Protein AF-A0A7C6SYW8-F1 (afdb_monomer_lite)

Sequence (75 aa):
MGVKNAQRLIEARFRKPAKQLVHELYYGQGMSQAQVAKHLGVSHMTVWGWMKEWEWPTRRFTVVEIPPLELEARS

Structure (mmCIF, N/CA/C/O backbone):
data_AF-A0A7C6SYW8-F1
#
_entry.id   AF-A0A7C6SYW8-F1
#
loop_
_atom_site.group_PDB
_atom_site.id
_atom_site.type_symbol
_atom_site.label_atom_id
_atom_site.label_alt_id
_atom_site.label_comp_id
_atom_site.label_asym_id
_atom_site.label_entity_id
_atom_site.label_seq_id
_atom_site.pdbx_PDB_ins_code
_atom_site.Cartn_x
_atom_site.Cartn_y
_atom_site.Cartn_z
_atom_site.occupancy
_atom_site.B_iso_or_equiv
_atom_site.auth_seq_id
_atom_site.auth_comp_id
_atom_site.auth_asym_id
_atom_site.auth_atom_id
_atom_site.pdbx_PDB_model_num
ATOM 1 N N . MET A 1 1 ? 6.801 9.773 11.059 1.00 42.22 1 MET A N 1
ATOM 2 C CA . MET A 1 1 ? 5.879 9.078 11.987 1.00 42.22 1 MET A CA 1
ATOM 3 C C . MET A 1 1 ? 5.461 7.769 11.320 1.00 42.22 1 MET A C 1
ATOM 5 O O . MET A 1 1 ? 5.177 7.786 10.131 1.00 42.22 1 MET A O 1
ATOM 9 N N . GLY A 1 2 ? 5.637 6.639 12.007 1.00 52.31 2 GLY A N 1
ATOM 10 C CA . GLY A 1 2 ? 6.074 5.369 11.409 1.00 52.31 2 GLY A CA 1
ATOM 11 C C . GLY A 1 2 ? 5.085 4.660 10.478 1.00 52.31 2 GLY A C 1
ATOM 12 O O . GLY A 1 2 ? 4.002 4.260 10.890 1.00 52.31 2 GLY A O 1
ATOM 13 N N . VAL A 1 3 ? 5.539 4.388 9.254 1.00 59.25 3 VAL A N 1
ATOM 14 C CA . VAL A 1 3 ? 4.887 3.555 8.223 1.00 59.25 3 VAL A CA 1
ATOM 15 C C . VAL A 1 3 ? 4.458 2.168 8.757 1.00 59.25 3 VAL A C 1
ATOM 17 O O . VAL A 1 3 ? 3.468 1.600 8.295 1.00 59.25 3 VAL A O 1
ATOM 20 N N . LYS A 1 4 ? 5.140 1.667 9.798 1.00 68.69 4 LYS A N 1
ATOM 21 C CA . LYS A 1 4 ? 4.846 0.411 10.513 1.00 68.69 4 LYS A CA 1
ATOM 22 C C . LYS A 1 4 ? 3.553 0.445 11.343 1.00 68.69 4 LYS A C 1
ATOM 24 O O . LYS A 1 4 ? 2.931 -0.597 11.530 1.00 68.69 4 LYS A O 1
ATOM 29 N N . ASN A 1 5 ? 3.112 1.620 11.807 1.00 82.00 5 ASN A N 1
ATOM 30 C CA . ASN A 1 5 ? 1.857 1.741 12.561 1.00 82.00 5 ASN A CA 1
ATOM 31 C C . ASN A 1 5 ? 0.649 1.438 11.669 1.00 82.00 5 ASN A C 1
ATOM 33 O O . ASN A 1 5 ? -0.269 0.740 12.088 1.00 82.00 5 ASN A O 1
ATOM 37 N N . ALA A 1 6 ? 0.682 1.906 10.419 1.00 87.31 6 ALA A N 1
ATOM 38 C CA . ALA A 1 6 ? -0.382 1.640 9.462 1.00 87.31 6 ALA A CA 1
ATOM 39 C C . ALA A 1 6 ? -0.472 0.144 9.111 1.00 87.31 6 ALA A C 1
ATOM 41 O O . ALA A 1 6 ? -1.577 -0.378 9.035 1.00 87.31 6 ALA A O 1
ATOM 42 N N . GLN A 1 7 ? 0.659 -0.565 8.973 1.00 92.25 7 GLN A N 1
ATOM 43 C CA . GLN A 1 7 ? 0.653 -2.009 8.682 1.00 92.25 7 GLN A CA 1
ATOM 44 C C . GLN A 1 7 ? -0.098 -2.784 9.766 1.00 92.25 7 GLN A C 1
ATOM 46 O O . GLN A 1 7 ? -1.047 -3.490 9.451 1.00 92.25 7 GLN A O 1
ATOM 51 N N . ARG A 1 8 ? 0.244 -2.567 11.042 1.00 93.62 8 ARG A N 1
ATOM 52 C CA . ARG A 1 8 ? -0.397 -3.265 12.171 1.00 93.62 8 ARG A CA 1
ATOM 53 C C . ARG A 1 8 ? -1.905 -3.020 12.247 1.00 93.62 8 ARG A C 1
ATOM 55 O O . ARG A 1 8 ? -2.659 -3.943 12.537 1.00 93.62 8 ARG A O 1
ATOM 62 N N . LEU A 1 9 ? -2.356 -1.793 11.974 1.00 93.69 9 LEU A N 1
ATOM 63 C CA . LEU A 1 9 ? -3.787 -1.468 11.949 1.00 93.69 9 LEU A CA 1
ATOM 64 C C . LEU A 1 9 ? -4.519 -2.210 10.823 1.00 93.69 9 LEU A C 1
ATOM 66 O O . LEU A 1 9 ? -5.616 -2.726 11.036 1.00 93.69 9 LEU A O 1
ATOM 70 N N . ILE A 1 10 ? -3.904 -2.300 9.641 1.00 95.25 10 ILE A N 1
ATOM 71 C CA . ILE A 1 10 ? -4.453 -3.067 8.517 1.00 95.25 10 ILE A CA 1
ATOM 72 C C . ILE A 1 10 ? -4.463 -4.562 8.830 1.00 95.25 10 ILE A C 1
ATOM 74 O O . ILE A 1 10 ? -5.471 -5.226 8.600 1.00 95.25 10 ILE A O 1
ATOM 78 N N . GLU A 1 11 ? -3.392 -5.079 9.417 1.00 95.75 11 GLU A N 1
ATOM 79 C CA . GLU A 1 11 ? -3.286 -6.487 9.793 1.00 95.75 11 GLU A CA 1
ATOM 80 C C . GLU A 1 11 ? -4.353 -6.892 10.802 1.00 95.75 11 GLU A C 1
ATOM 82 O O . GLU A 1 11 ? -5.004 -7.920 10.621 1.00 95.75 11 GLU A O 1
ATOM 87 N N . ALA A 1 12 ? -4.604 -6.054 11.809 1.00 94.94 12 ALA A N 1
ATOM 88 C CA . ALA A 1 12 ? -5.681 -6.271 12.765 1.00 94.94 12 ALA A CA 1
ATOM 89 C C . ALA A 1 12 ? -7.068 -6.197 12.099 1.00 94.94 12 ALA A C 1
ATOM 91 O O . ALA A 1 12 ? -7.917 -7.055 12.347 1.00 94.94 12 ALA A O 1
ATOM 92 N N . ARG A 1 13 ? -7.297 -5.205 11.223 1.00 96.44 13 ARG A N 1
ATOM 93 C CA . ARG A 1 13 ? -8.588 -4.988 10.546 1.00 96.44 13 ARG A CA 1
ATOM 94 C C . ARG A 1 13 ? -8.965 -6.132 9.605 1.00 96.44 13 ARG A C 1
ATOM 96 O O . ARG A 1 13 ? -10.119 -6.548 9.585 1.00 96.44 13 ARG A O 1
ATOM 103 N N . PHE A 1 14 ? -8.011 -6.612 8.815 1.00 94.69 14 PHE A N 1
ATOM 104 C CA . PHE A 1 14 ? -8.239 -7.626 7.782 1.00 94.69 14 PHE A CA 1
ATOM 105 C C . PHE A 1 14 ? -7.828 -9.038 8.224 1.00 94.69 14 PHE A C 1
ATOM 107 O O . PHE A 1 14 ? -8.013 -9.986 7.464 1.00 94.69 14 PHE A O 1
ATOM 114 N N . ARG A 1 15 ? -7.275 -9.184 9.439 1.00 96.19 15 ARG A N 1
ATOM 115 C CA . ARG A 1 15 ? -6.734 -10.438 10.000 1.00 96.19 15 ARG A CA 1
ATOM 116 C C . ARG A 1 15 ? -5.751 -11.132 9.057 1.00 96.19 15 ARG A C 1
ATOM 118 O O . ARG A 1 15 ? -5.763 -12.352 8.910 1.00 96.19 15 ARG A O 1
ATOM 125 N N . LYS A 1 16 ? -4.927 -10.334 8.378 1.00 95.31 16 LYS A N 1
ATOM 126 C CA . LYS A 1 16 ? -4.056 -10.791 7.294 1.00 95.31 16 LYS A CA 1
ATOM 127 C C . LYS A 1 16 ? -2.839 -9.878 7.147 1.00 95.31 16 LYS A C 1
ATOM 129 O O . LYS A 1 16 ? -3.020 -8.668 7.263 1.00 95.31 16 LYS A O 1
ATOM 134 N N . PRO A 1 17 ? -1.633 -10.405 6.852 1.00 96.88 17 PRO A N 1
ATOM 135 C CA . PRO A 1 17 ? -0.434 -9.584 6.686 1.00 96.88 17 PRO A CA 1
ATOM 136 C C . PRO A 1 17 ? -0.634 -8.467 5.658 1.00 96.88 17 PRO A C 1
ATOM 138 O O . PRO A 1 17 ? -1.123 -8.729 4.552 1.00 96.88 17 PRO A O 1
ATOM 141 N N . ALA A 1 18 ? -0.194 -7.243 5.971 1.00 95.25 18 ALA A N 1
ATOM 142 C CA . ALA A 1 18 ? -0.331 -6.103 5.058 1.00 95.25 18 ALA A CA 1
ATOM 143 C C . ALA A 1 18 ? 0.347 -6.392 3.709 1.00 95.25 18 ALA A C 1
ATOM 145 O O . ALA A 1 18 ? -0.192 -6.079 2.648 1.00 95.25 18 ALA A O 1
ATOM 146 N N . LYS A 1 19 ? 1.494 -7.081 3.756 1.00 96.25 19 LYS A N 1
ATOM 147 C CA . LYS A 1 19 ? 2.218 -7.560 2.577 1.00 96.25 19 LYS A CA 1
ATOM 148 C C . LYS A 1 19 ? 1.341 -8.450 1.698 1.00 96.25 19 LYS A C 1
ATOM 150 O O . LYS A 1 19 ? 1.194 -8.182 0.511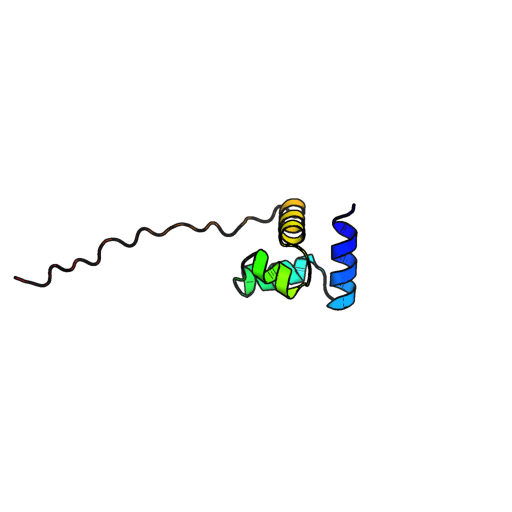 1.00 96.25 19 LYS A O 1
ATOM 155 N N . GLN A 1 20 ? 0.685 -9.452 2.276 1.00 97.06 20 GLN A N 1
ATOM 156 C CA . GLN A 1 20 ? -0.164 -10.364 1.510 1.00 97.06 20 GLN A CA 1
ATOM 157 C C . GLN A 1 20 ? -1.365 -9.643 0.877 1.00 97.06 20 GLN A C 1
ATOM 159 O O . GLN A 1 20 ? -1.669 -9.875 -0.291 1.00 97.06 20 GLN A O 1
ATOM 164 N N . LEU A 1 21 ? -2.002 -8.725 1.609 1.00 97.12 21 LEU A N 1
ATOM 165 C CA . LEU A 1 21 ? -3.115 -7.923 1.091 1.00 97.12 21 LEU A CA 1
ATOM 166 C C . LEU A 1 21 ? -2.700 -7.068 -0.113 1.00 97.12 21 LEU A C 1
ATOM 168 O O . LEU A 1 21 ? -3.383 -7.072 -1.136 1.00 97.12 21 LEU A O 1
ATOM 172 N N . VAL A 1 22 ? -1.569 -6.360 -0.015 1.00 96.69 22 VAL A N 1
ATOM 173 C CA . VAL A 1 22 ? -1.062 -5.541 -1.127 1.00 96.69 22 VAL A CA 1
ATOM 174 C C . VAL A 1 22 ? -0.736 -6.419 -2.331 1.00 96.69 22 VAL A C 1
ATOM 176 O O . VAL A 1 22 ? -1.073 -6.034 -3.444 1.00 96.69 22 VAL A O 1
ATOM 179 N N . HIS A 1 23 ? -0.142 -7.600 -2.133 1.00 96.38 23 HIS A N 1
ATOM 180 C CA . HIS A 1 23 ? 0.165 -8.515 -3.235 1.00 96.38 23 HIS A CA 1
ATOM 181 C C . HIS A 1 23 ? -1.094 -8.948 -3.995 1.00 96.38 23 HIS A C 1
ATOM 183 O O . HIS A 1 23 ? -1.161 -8.834 -5.219 1.00 96.38 23 HIS A O 1
ATOM 189 N N . GLU A 1 24 ? -2.107 -9.422 -3.272 1.00 96.81 24 GLU A N 1
ATOM 190 C CA . GLU A 1 24 ? -3.348 -9.925 -3.865 1.00 96.81 24 GLU A CA 1
ATOM 191 C C . GLU A 1 24 ? -4.128 -8.826 -4.588 1.00 96.81 24 GLU A C 1
ATOM 193 O O . GLU A 1 24 ? -4.603 -9.049 -5.698 1.00 96.81 24 GLU A O 1
ATOM 198 N N . LEU A 1 25 ? -4.221 -7.627 -4.008 1.00 96.62 25 LEU A N 1
ATOM 199 C CA . LEU A 1 25 ? -4.925 -6.512 -4.642 1.00 96.62 25 LEU A CA 1
ATOM 200 C C . LEU A 1 25 ? -4.135 -5.956 -5.840 1.00 96.62 25 LEU A C 1
ATOM 202 O O . LEU A 1 25 ? -4.700 -5.737 -6.912 1.00 96.62 25 LEU A O 1
ATOM 206 N N . TYR A 1 26 ? -2.826 -5.741 -5.681 1.00 96.00 26 TYR A N 1
ATOM 207 C CA . TYR A 1 26 ? -1.998 -5.092 -6.698 1.00 96.00 26 TYR A CA 1
ATOM 208 C C . TYR A 1 26 ? -1.682 -6.004 -7.886 1.00 96.00 26 TYR A C 1
ATOM 210 O O . TYR A 1 26 ? -1.864 -5.591 -9.033 1.00 96.00 26 TYR A O 1
ATOM 218 N N . TYR A 1 27 ? -1.197 -7.221 -7.622 1.00 92.62 27 TYR A N 1
ATOM 219 C CA . TYR A 1 27 ? -0.823 -8.185 -8.660 1.00 92.62 27 TYR A CA 1
ATOM 220 C C . TYR A 1 27 ? -1.971 -9.128 -9.003 1.00 92.62 27 TYR A C 1
ATOM 222 O O . TYR A 1 27 ? -2.235 -9.339 -10.180 1.00 92.62 27 TYR A O 1
ATOM 230 N N . GLY A 1 28 ? -2.668 -9.664 -7.996 1.00 93.50 28 GLY A N 1
ATOM 231 C CA . GLY A 1 28 ? -3.742 -10.638 -8.218 1.00 93.50 28 GLY A CA 1
ATOM 232 C C . GLY A 1 28 ? -4.980 -10.034 -8.887 1.00 93.50 28 GLY A C 1
ATOM 233 O O . GLY A 1 28 ? -5.523 -10.620 -9.815 1.00 93.50 28 GLY A O 1
ATOM 234 N N . GLN A 1 29 ? -5.403 -8.845 -8.452 1.00 94.19 29 GLN A N 1
ATOM 235 C CA . GLN A 1 29 ? -6.588 -8.151 -8.980 1.00 94.19 29 GLN A CA 1
ATOM 236 C C . GLN A 1 29 ? -6.240 -6.995 -9.930 1.00 94.19 29 GLN A C 1
ATOM 238 O O . GLN A 1 29 ? -7.127 -6.293 -10.409 1.00 94.19 29 GLN A O 1
ATOM 243 N N . G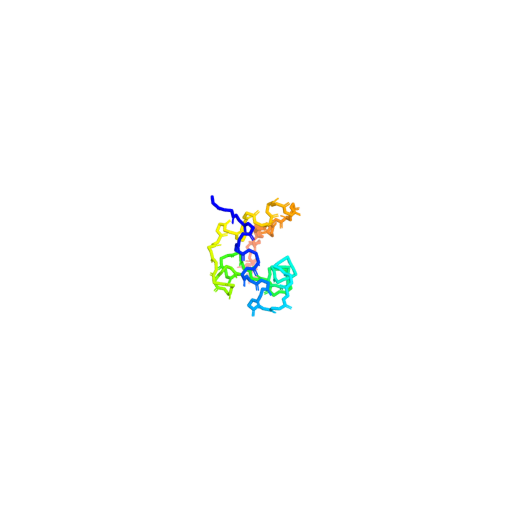LY A 1 30 ? -4.951 -6.752 -10.188 1.00 94.12 30 GLY A N 1
ATOM 244 C CA . GLY A 1 30 ? -4.502 -5.707 -11.107 1.00 94.12 30 GLY A CA 1
ATOM 245 C C . GLY A 1 30 ? -4.778 -4.269 -10.647 1.00 94.12 30 GLY A C 1
ATOM 246 O O . GLY A 1 30 ? -4.603 -3.343 -11.447 1.00 94.12 30 GLY A O 1
ATOM 247 N N . MET A 1 31 ? -5.142 -4.034 -9.381 1.00 95.31 31 MET A N 1
ATOM 248 C CA . MET A 1 31 ? -5.462 -2.696 -8.864 1.00 95.31 31 MET A CA 1
ATOM 249 C C . MET A 1 31 ? -4.238 -1.781 -8.826 1.00 95.31 31 MET A C 1
ATOM 251 O O . MET A 1 31 ? -3.162 -2.184 -8.384 1.00 95.31 31 MET A O 1
ATOM 255 N N . SER A 1 32 ? -4.382 -0.521 -9.237 1.00 95.38 32 SER A N 1
ATOM 256 C CA . SER A 1 32 ? -3.332 0.489 -9.063 1.00 95.38 32 SER A CA 1
ATOM 257 C C . SER A 1 32 ? -3.036 0.731 -7.577 1.00 95.38 32 SER A C 1
ATOM 259 O O . SER A 1 32 ? -3.878 0.486 -6.714 1.00 95.38 32 SER A O 1
ATOM 261 N N . GLN A 1 33 ? -1.860 1.272 -7.250 1.00 94.94 33 GLN A N 1
ATOM 262 C CA . GLN A 1 33 ? -1.500 1.574 -5.857 1.00 94.94 33 GLN A CA 1
ATOM 263 C C . GLN A 1 33 ? -2.529 2.503 -5.181 1.00 94.94 33 GLN A C 1
ATOM 265 O O . GLN A 1 33 ? -2.810 2.353 -3.994 1.00 94.94 33 GLN A O 1
ATOM 270 N N . ALA A 1 34 ? -3.129 3.438 -5.929 1.00 96.06 34 ALA A N 1
ATOM 271 C CA . ALA A 1 34 ? -4.170 4.331 -5.419 1.00 96.06 34 ALA A CA 1
ATOM 272 C C . ALA A 1 34 ? -5.478 3.585 -5.104 1.00 96.06 34 ALA A C 1
ATOM 274 O O . ALA A 1 34 ? -6.117 3.857 -4.087 1.00 96.06 34 ALA A O 1
ATOM 275 N N . GLN A 1 35 ? -5.860 2.613 -5.938 1.00 96.94 35 GLN A N 1
ATOM 276 C CA . GLN A 1 35 ? -7.021 1.756 -5.681 1.00 96.94 35 GLN A CA 1
ATOM 277 C C . GLN A 1 35 ? -6.786 0.853 -4.466 1.00 96.94 35 GLN A C 1
ATOM 279 O O . GLN A 1 35 ? -7.654 0.776 -3.597 1.00 96.94 35 GLN A O 1
ATOM 284 N N . VAL A 1 36 ? -5.595 0.252 -4.353 1.00 97.31 36 VAL A N 1
ATOM 285 C CA . VAL A 1 36 ? -5.186 -0.528 -3.171 1.00 97.31 36 VAL A CA 1
ATOM 286 C C . VAL A 1 36 ? -5.272 0.333 -1.910 1.00 97.31 36 VAL A C 1
ATOM 288 O O . VAL A 1 36 ? -5.862 -0.077 -0.914 1.00 97.31 36 VAL A O 1
ATOM 291 N N . ALA A 1 37 ? -4.741 1.555 -1.955 1.00 96.88 37 ALA A N 1
ATOM 292 C CA . ALA A 1 37 ? -4.764 2.477 -0.826 1.00 96.88 37 ALA A CA 1
ATOM 293 C C . ALA A 1 37 ? -6.193 2.835 -0.394 1.00 96.88 37 ALA A C 1
ATOM 295 O O . ALA A 1 37 ? -6.519 2.747 0.791 1.00 96.88 37 ALA A O 1
ATOM 296 N N . LYS A 1 38 ? -7.069 3.148 -1.358 1.00 97.38 38 LYS A N 1
ATOM 297 C CA . LYS A 1 38 ? -8.493 3.407 -1.106 1.00 97.38 38 LYS A CA 1
ATOM 298 C C . LYS A 1 38 ? -9.187 2.192 -0.486 1.00 97.38 38 LYS A C 1
ATOM 300 O O . LYS A 1 38 ? -9.959 2.358 0.452 1.00 97.38 38 LYS A O 1
ATOM 305 N N . HIS A 1 39 ? -8.890 0.988 -0.976 1.00 96.62 39 HIS A N 1
ATOM 306 C CA . HIS A 1 39 ? -9.455 -0.255 -0.449 1.00 96.62 39 HIS A CA 1
ATOM 307 C C . HIS A 1 39 ? -9.016 -0.518 1.001 1.00 96.62 39 HIS A C 1
ATOM 309 O O . HIS A 1 39 ? -9.830 -0.879 1.850 1.00 96.62 39 HIS A O 1
ATOM 315 N N . LEU A 1 40 ? -7.739 -0.283 1.308 1.00 95.56 40 LEU A N 1
ATOM 316 C CA . LEU A 1 40 ? -7.183 -0.487 2.648 1.00 95.56 40 LEU A CA 1
ATOM 317 C C . LEU A 1 40 ? -7.487 0.674 3.614 1.00 95.56 40 LEU A C 1
ATOM 319 O O . L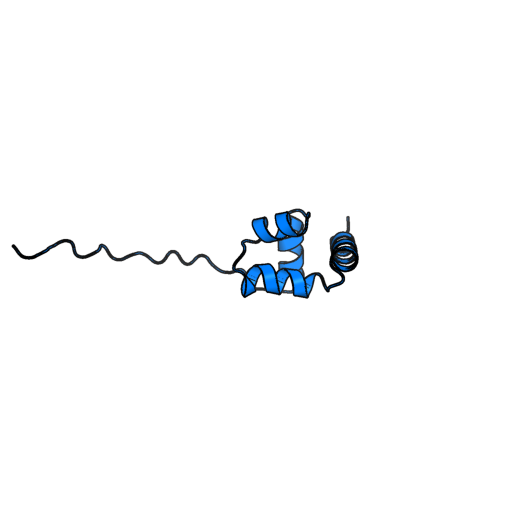EU A 1 40 ? -7.386 0.502 4.826 1.00 95.56 40 LEU A O 1
ATOM 323 N N . GLY A 1 41 ? -7.915 1.837 3.115 1.00 95.88 41 GLY A N 1
ATOM 324 C CA . GLY A 1 41 ? -8.161 3.032 3.927 1.00 95.88 41 GLY A CA 1
ATOM 325 C C . GLY A 1 41 ? -6.874 3.732 4.374 1.00 95.88 41 GLY A C 1
ATOM 326 O O . GLY A 1 41 ? -6.816 4.272 5.475 1.00 95.88 41 GLY A O 1
ATOM 327 N N . VAL A 1 42 ? -5.833 3.696 3.541 1.00 95.69 42 VAL A N 1
ATOM 328 C CA . VAL A 1 42 ? -4.541 4.360 3.784 1.00 95.69 42 VAL A CA 1
ATOM 329 C C . VAL A 1 42 ? -4.221 5.334 2.654 1.00 95.69 42 VAL A C 1
ATOM 331 O O . VAL A 1 42 ? -4.892 5.362 1.624 1.00 95.69 42 VAL A O 1
ATOM 334 N N . SER A 1 43 ? -3.173 6.141 2.822 1.00 95.12 43 SER A N 1
ATOM 335 C CA . SER A 1 43 ? -2.700 6.997 1.734 1.00 95.12 43 SER A CA 1
ATOM 336 C C . SER A 1 43 ? -2.000 6.176 0.644 1.00 95.12 43 SER A C 1
ATOM 338 O O . SER A 1 43 ? -1.339 5.174 0.927 1.00 95.12 43 SER A O 1
ATOM 340 N N . HIS A 1 44 ? -2.069 6.641 -0.605 1.00 93.75 44 HIS A N 1
ATOM 341 C CA . HIS A 1 44 ? -1.288 6.072 -1.707 1.00 93.75 44 HIS A CA 1
ATOM 342 C C . HIS A 1 44 ? 0.218 6.020 -1.388 1.00 93.75 44 HIS A C 1
ATOM 344 O O . HIS A 1 44 ? 0.883 5.032 -1.692 1.00 93.75 44 HIS A O 1
ATOM 350 N N . MET A 1 45 ? 0.743 7.037 -0.696 1.00 94.69 45 MET A N 1
ATOM 351 C CA . MET A 1 45 ? 2.155 7.095 -0.302 1.00 94.69 45 MET A CA 1
ATOM 352 C C . MET A 1 45 ? 2.538 6.050 0.736 1.00 94.69 45 MET A C 1
ATOM 354 O O . MET A 1 45 ? 3.672 5.579 0.741 1.00 94.69 45 MET A O 1
ATOM 358 N N . THR A 1 46 ? 1.589 5.632 1.571 1.00 95.06 46 THR A N 1
ATOM 359 C CA . THR A 1 46 ? 1.779 4.512 2.493 1.00 95.06 46 THR A CA 1
ATOM 360 C C . THR A 1 46 ? 1.982 3.208 1.724 1.00 95.06 46 THR A C 1
ATOM 362 O O . THR A 1 46 ? 2.941 2.494 1.998 1.00 95.06 46 THR A O 1
ATOM 365 N N . VAL A 1 47 ? 1.140 2.929 0.722 1.00 95.50 47 VAL A N 1
ATOM 366 C CA . VAL A 1 47 ? 1.269 1.726 -0.122 1.00 95.50 47 VAL A CA 1
ATOM 367 C C . VAL A 1 47 ? 2.568 1.754 -0.925 1.00 95.50 47 VAL A C 1
ATOM 369 O O . VAL A 1 47 ? 3.298 0.765 -0.936 1.00 95.50 47 VAL A O 1
ATOM 372 N N . TRP A 1 48 ? 2.897 2.892 -1.540 1.00 94.25 48 TRP A N 1
ATOM 373 C CA . TRP A 1 48 ? 4.165 3.070 -2.249 1.00 94.25 48 TRP A CA 1
ATOM 374 C C . TRP A 1 48 ? 5.375 2.842 -1.331 1.00 94.25 48 TRP A C 1
ATOM 376 O O . TRP A 1 48 ? 6.301 2.121 -1.695 1.00 94.25 48 TRP A O 1
ATOM 386 N N . GLY A 1 49 ? 5.346 3.400 -0.115 1.00 94.75 49 GLY A N 1
ATOM 387 C CA . GLY A 1 49 ? 6.401 3.220 0.881 1.00 94.75 49 GLY A CA 1
ATOM 388 C C . GLY A 1 49 ? 6.575 1.761 1.303 1.00 94.75 49 GLY A C 1
ATOM 389 O O . GLY A 1 49 ? 7.706 1.291 1.380 1.00 94.75 49 GLY A O 1
ATOM 390 N N . TRP A 1 50 ? 5.476 1.026 1.501 1.00 95.25 50 TRP A N 1
ATOM 391 C CA . TRP A 1 50 ? 5.522 -0.414 1.780 1.00 95.25 50 TRP A CA 1
ATOM 392 C C . TRP A 1 50 ? 6.128 -1.211 0.628 1.00 95.25 50 TRP A C 1
ATOM 394 O O . TRP A 1 50 ? 7.015 -2.028 0.849 1.00 95.25 50 TRP A O 1
ATOM 404 N N . MET A 1 51 ? 5.690 -0.949 -0.607 1.00 94.50 51 MET A N 1
ATOM 405 C C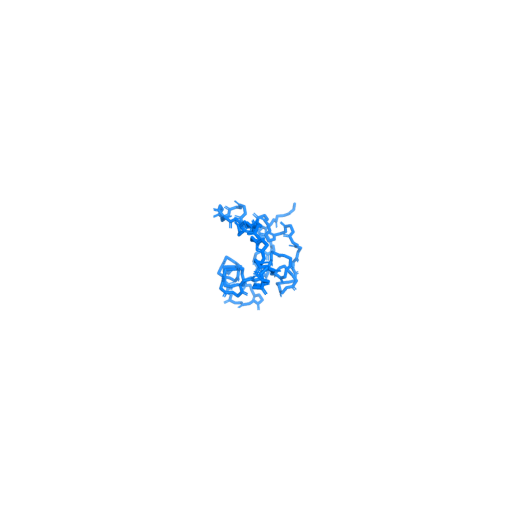A . MET A 1 51 ? 6.242 -1.621 -1.786 1.00 94.50 51 MET A CA 1
ATOM 406 C C . MET A 1 51 ? 7.734 -1.327 -1.958 1.00 94.50 51 MET A C 1
ATOM 408 O O . MET A 1 51 ? 8.486 -2.232 -2.305 1.00 94.50 51 MET A O 1
ATOM 412 N N . LYS A 1 52 ? 8.173 -0.096 -1.667 1.00 93.62 52 LYS A N 1
ATOM 413 C CA . LYS A 1 52 ? 9.590 0.281 -1.677 1.00 93.62 52 LYS A CA 1
ATOM 414 C C . LYS A 1 52 ? 10.389 -0.444 -0.588 1.00 93.62 52 LYS A C 1
ATOM 416 O O . LYS A 1 52 ? 11.469 -0.936 -0.880 1.00 93.62 52 LYS A O 1
ATOM 421 N N . GLU A 1 53 ? 9.869 -0.527 0.638 1.00 93.50 53 GLU A N 1
ATOM 422 C CA . GLU A 1 53 ? 10.509 -1.243 1.758 1.00 93.50 53 GLU A CA 1
ATOM 423 C C . GLU A 1 53 ? 10.644 -2.748 1.486 1.00 93.50 53 GLU A C 1
ATOM 425 O O . GLU A 1 53 ? 11.610 -3.368 1.914 1.00 93.50 53 GLU A O 1
ATOM 430 N N . TRP A 1 54 ? 9.692 -3.340 0.762 1.00 94.00 54 TRP A N 1
ATOM 431 C CA . TRP A 1 54 ? 9.743 -4.748 0.358 1.00 94.00 54 TRP A CA 1
ATOM 432 C C . TRP A 1 54 ? 10.434 -4.987 -0.986 1.00 94.00 54 TRP A C 1
ATOM 434 O O . TRP A 1 54 ? 10.416 -6.124 -1.456 1.00 94.00 54 TRP A O 1
ATOM 444 N N . GLU A 1 55 ? 10.991 -3.940 -1.601 1.00 93.56 55 GLU A N 1
ATOM 445 C CA . GLU A 1 55 ? 11.695 -3.994 -2.888 1.00 93.56 55 GLU A CA 1
ATOM 446 C C . GLU A 1 55 ? 10.841 -4.591 -4.021 1.00 93.56 55 GLU A C 1
ATOM 448 O O . GLU A 1 55 ? 11.315 -5.323 -4.889 1.00 93.56 55 GLU A O 1
ATOM 453 N N . TRP A 1 56 ? 9.540 -4.292 -4.018 1.00 91.56 56 TRP A N 1
ATOM 454 C CA . TRP A 1 56 ? 8.612 -4.795 -5.026 1.00 91.56 56 TRP A CA 1
ATOM 455 C C . TRP A 1 56 ? 8.636 -3.950 -6.296 1.00 91.56 56 TRP A C 1
ATOM 457 O O . TRP A 1 56 ? 8.504 -2.723 -6.217 1.00 91.56 56 TRP A O 1
ATOM 467 N N . PRO A 1 57 ? 8.724 -4.584 -7.480 1.00 87.12 57 PRO A N 1
ATOM 468 C CA . PRO A 1 57 ? 8.671 -3.855 -8.733 1.00 87.12 57 PRO A CA 1
ATOM 469 C C . PRO A 1 57 ? 7.302 -3.193 -8.907 1.00 87.12 57 PRO A C 1
ATOM 471 O O . PRO A 1 57 ? 6.262 -3.722 -8.518 1.00 87.12 57 PRO A O 1
ATOM 474 N N . THR A 1 58 ? 7.275 -2.018 -9.525 1.00 87.31 58 THR A N 1
ATOM 475 C CA . THR A 1 58 ? 6.011 -1.454 -9.995 1.00 87.31 58 THR A CA 1
ATOM 476 C C . THR A 1 58 ? 5.673 -2.061 -11.351 1.00 87.31 58 THR A C 1
ATOM 478 O O . THR A 1 58 ? 6.548 -2.298 -12.186 1.00 87.31 58 THR A O 1
ATOM 481 N N . ARG A 1 59 ? 4.386 -2.320 -11.590 1.00 81.44 59 ARG A N 1
ATOM 482 C CA . ARG A 1 59 ? 3.873 -2.658 -12.917 1.00 81.44 59 ARG A CA 1
ATOM 483 C C . ARG A 1 59 ? 4.114 -1.444 -13.809 1.00 81.44 59 ARG A C 1
ATOM 485 O O . ARG A 1 59 ? 3.397 -0.448 -13.709 1.00 81.44 59 ARG A O 1
ATOM 492 N N . ARG A 1 60 ? 5.181 -1.493 -14.612 1.00 70.19 60 ARG A N 1
ATOM 493 C CA . ARG A 1 60 ? 5.453 -0.485 -15.638 1.00 70.19 60 ARG A CA 1
ATOM 494 C C . ARG A 1 60 ? 4.254 -0.445 -16.577 1.00 70.19 60 ARG A C 1
ATOM 496 O O . ARG A 1 60 ? 3.854 -1.472 -17.115 1.00 70.19 60 ARG A O 1
ATOM 503 N N . PHE A 1 61 ? 3.705 0.747 -16.775 1.00 61.81 61 PHE A N 1
ATOM 504 C CA . PHE A 1 61 ? 2.880 1.014 -17.941 1.00 61.81 61 PHE A CA 1
ATOM 505 C C . PHE A 1 61 ? 3.828 1.078 -19.135 1.00 61.81 61 PHE A C 1
ATOM 507 O O . PHE A 1 61 ? 4.465 2.102 -19.370 1.00 61.81 61 PHE A O 1
ATOM 514 N N . THR A 1 62 ? 3.987 -0.030 -19.851 1.00 59.25 62 THR A N 1
ATOM 515 C CA . THR A 1 62 ? 4.545 0.042 -21.198 1.00 59.25 62 THR A CA 1
ATOM 516 C C . THR A 1 62 ? 3.416 0.548 -22.082 1.00 59.25 62 THR A C 1
ATOM 518 O O . THR A 1 62 ? 2.400 -0.131 -22.225 1.00 59.25 62 THR A O 1
ATOM 521 N N . VAL A 1 63 ? 3.544 1.765 -22.614 1.00 61.03 63 VAL A N 1
ATOM 522 C CA . VAL A 1 63 ? 2.678 2.202 -23.711 1.00 61.03 63 VAL A CA 1
ATOM 523 C C . VAL A 1 63 ? 2.994 1.267 -24.869 1.00 61.03 63 VAL A C 1
ATOM 525 O O . VAL A 1 63 ? 4.095 1.303 -25.409 1.00 61.03 63 VAL A O 1
ATOM 528 N N . VAL A 1 64 ? 2.072 0.363 -25.182 1.00 66.31 64 VAL A N 1
ATOM 529 C CA . VAL A 1 64 ? 2.147 -0.390 -26.428 1.00 66.31 64 VAL A CA 1
ATOM 530 C C . VAL A 1 64 ? 1.718 0.604 -27.498 1.00 66.31 64 VAL A C 1
ATOM 532 O O . VAL A 1 64 ? 0.555 1.004 -27.518 1.00 66.31 64 VAL A O 1
ATOM 535 N N . GLU A 1 65 ? 2.656 1.076 -28.322 1.00 62.44 65 GLU A N 1
ATOM 536 C CA . GLU A 1 65 ? 2.291 1.752 -29.567 1.00 62.44 65 GLU A CA 1
ATOM 537 C C . GLU A 1 65 ? 1.398 0.789 -30.343 1.00 62.44 65 GLU A C 1
ATOM 539 O O . GLU A 1 65 ? 1.814 -0.314 -30.691 1.00 62.44 65 GLU A O 1
ATOM 544 N N . ILE A 1 66 ? 0.138 1.169 -30.532 1.00 65.62 66 ILE A N 1
ATOM 545 C CA . ILE A 1 66 ? -0.776 0.435 -31.396 1.00 65.62 66 ILE A CA 1
ATOM 546 C C . ILE A 1 66 ? -0.331 0.808 -32.813 1.00 65.62 66 ILE A C 1
ATOM 548 O O . ILE A 1 66 ? -0.460 1.987 -33.162 1.00 65.62 66 ILE A O 1
ATOM 552 N N . PRO A 1 67 ? 0.229 -0.123 -33.614 1.00 59.59 67 PRO A N 1
ATOM 553 C CA . PRO A 1 67 ? 0.500 0.179 -35.009 1.00 59.59 67 PRO A CA 1
ATOM 554 C C . PRO A 1 67 ? -0.820 0.631 -35.645 1.00 59.59 67 PRO A C 1
ATOM 556 O O . PRO A 1 67 ? -1.859 0.045 -35.311 1.00 59.59 67 PRO A O 1
ATOM 559 N N . PRO A 1 68 ? -0.815 1.673 -36.497 1.00 65.75 68 PRO A N 1
ATOM 560 C CA . PRO A 1 68 ? -2.021 2.099 -37.190 1.00 65.75 68 PRO A CA 1
ATOM 561 C C . PRO A 1 68 ? -2.680 0.861 -37.792 1.00 65.75 68 PRO A C 1
ATOM 563 O O . PRO A 1 68 ? -2.018 0.106 -38.501 1.00 65.75 68 PRO A O 1
ATOM 566 N N . LEU A 1 69 ? -3.949 0.600 -37.448 1.00 63.94 69 LEU A N 1
ATOM 567 C CA . LEU A 1 69 ? -4.711 -0.419 -38.160 1.00 63.94 69 LEU A CA 1
ATOM 568 C C . LEU A 1 69 ? -4.620 -0.024 -39.626 1.00 63.94 69 LEU A C 1
ATOM 570 O O . LEU A 1 69 ? -5.054 1.077 -39.960 1.00 63.94 69 LEU A O 1
ATOM 574 N N . GLU A 1 70 ? -4.017 -0.885 -40.444 1.00 57.34 70 GLU A N 1
ATOM 575 C CA . GLU A 1 70 ? -3.903 -0.713 -41.886 1.00 57.34 70 GLU A CA 1
ATOM 576 C C . GLU A 1 70 ? -5.324 -0.557 -42.445 1.00 57.34 70 GLU A C 1
ATOM 578 O O . GLU A 1 70 ? -6.027 -1.521 -42.753 1.00 57.34 70 GLU A O 1
ATOM 583 N N . LEU A 1 71 ? -5.790 0.688 -42.484 1.00 57.66 71 LEU A N 1
ATOM 584 C CA . LEU A 1 71 ? -7.088 1.076 -42.997 1.00 57.66 71 LEU A CA 1
ATOM 585 C C . LEU A 1 71 ? -6.939 1.428 -44.470 1.00 57.66 71 LEU A C 1
ATOM 587 O O . LEU A 1 71 ? -7.527 2.389 -44.939 1.00 57.66 71 LEU A O 1
ATOM 591 N N . GLU A 1 72 ? -6.165 0.638 -45.203 1.00 52.28 72 GLU A N 1
ATOM 59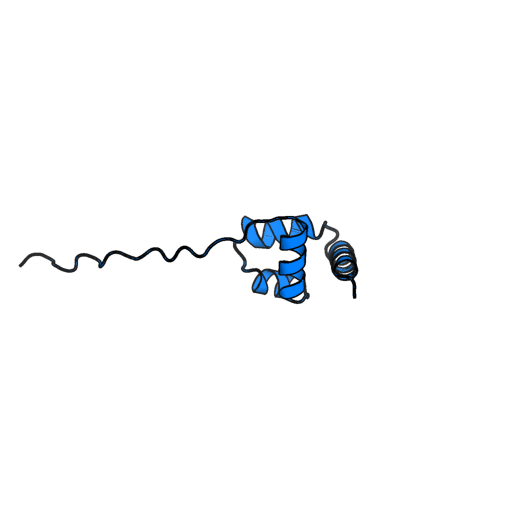2 C CA . GLU A 1 72 ? -6.232 0.615 -46.657 1.00 52.28 72 GLU A CA 1
ATOM 593 C C . GLU A 1 72 ? -6.748 -0.758 -47.060 1.00 52.28 72 GLU A C 1
ATOM 595 O O . GLU A 1 72 ? -6.080 -1.646 -47.590 1.00 52.28 72 GLU A O 1
ATOM 600 N N . ALA A 1 73 ? -8.033 -0.917 -46.744 1.00 51.47 73 ALA A N 1
ATOM 601 C CA . ALA A 1 73 ? -8.917 -1.701 -47.566 1.00 51.47 73 ALA A CA 1
ATOM 602 C C . ALA A 1 73 ? -8.657 -1.323 -49.029 1.00 51.47 73 ALA A C 1
ATOM 604 O O . ALA A 1 73 ? -8.905 -0.191 -49.431 1.00 51.47 73 ALA A O 1
ATOM 605 N N . ARG A 1 74 ? -8.143 -2.296 -49.785 1.00 52.66 74 ARG A N 1
ATOM 606 C CA . ARG A 1 74 ? -8.527 -2.591 -51.171 1.00 52.66 74 ARG A CA 1
ATOM 607 C C . ARG A 1 74 ? -9.142 -1.385 -51.903 1.00 52.66 74 ARG A C 1
ATOM 609 O O . ARG A 1 74 ? -10.356 -1.190 -51.829 1.00 52.66 74 ARG A O 1
ATOM 616 N N . SER A 1 75 ? -8.320 -0.631 -52.626 1.00 50.75 75 SER A N 1
ATOM 617 C CA . SER A 1 75 ? -8.755 0.084 -53.834 1.00 50.75 75 SER A CA 1
ATOM 618 C C . SER A 1 75 ? -8.212 -0.634 -55.057 1.00 50.75 75 SER A C 1
ATOM 620 O O . SER A 1 75 ? -7.073 -1.146 -54.964 1.00 50.75 75 SER A O 1
#

pLDDT: mean 84.89, std 16.24, range [42.22, 97.38]

Radius of gyration: 18.31 Å; chains: 1; bounding box: 21×20×67 Å

Foldseek 3Di:
DDLVVLQVVLCVVVVHGPVVQLCCVCVVVVDDLCRSCVVSVHHSVSSVVVCVVVVHDHPDPDPDPDPPPPPPDDD

Secondary structure (DSSP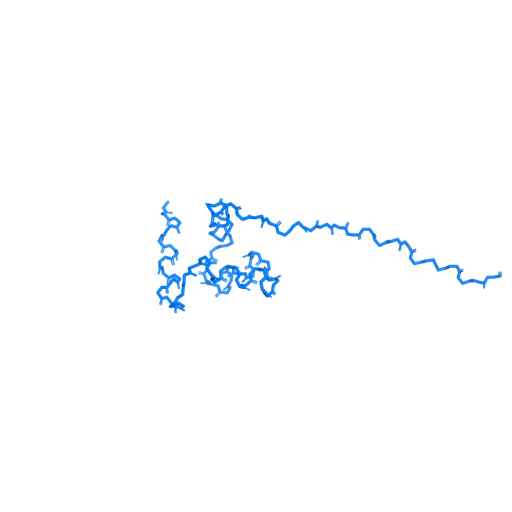, 8-state):
--HHHHHHHHHHHHTS-HHHHHHIIIIIS---HHHHHHHHTS-HHHHHHHHHHTTPPP--------PPP------